Protein AF-A0AA97EHL6-F1 (afdb_monomer_lite)

pLDDT: mean 78.48, std 24.33, range [32.25, 98.69]

Radius of gyration: 29.92 Å; chains: 1; bounding box: 66×58×82 Å

Sequence (135 aa):
MSTKDNPTNLPQDDIAKPGASFTTATAGSNASKHNGLLTEVILRSANAPHAIAAISEAVRKEIARTEQSIVHAQRCLEHFEVLNNVPSSEFAERFTAEDLQGGDLEYVEWMGEYQLFQHLLQNLALLKSLTYVAE

Foldseek 3Di:
DDDDDDDDDDDDDDDDDDDDDDDDPPPPPPPPPPVPPDDDDDDDDPDVVVVVVVVVVVLVVLLVVLVVLLVVLVVVQVVVCVVLVHHLVRCVVDHDQVSDPVRPVSVVSSVVSVVSNVVSVVVNVVSVPDDDDDD

Secondary structure (DSSP, 8-state):
-------------------------------------PPP-----SSHHHHHHHHHHHHHHHHHHHHHHHHHHHHHHHHHHHHHTS-HHHHHHH--GGGSTTHHHHHHHHHHHHHHHHHHHHHHHHHHH------

Structure (mmCIF, N/CA/C/O backbone):
data_AF-A0AA97EHL6-F1
#
_entry.id   AF-A0AA97EHL6-F1
#
loop_
_atom_site.group_PDB
_atom_site.id
_atom_site.type_symbol
_atom_site.label_atom_id
_atom_site.label_alt_id
_atom_site.label_comp_id
_atom_site.label_asym_id
_atom_site.label_entity_id
_atom_site.label_seq_id
_atom_site.pdbx_PDB_ins_code
_atom_site.Cartn_x
_atom_site.Cartn_y
_atom_site.Cartn_z
_atom_site.occupancy
_atom_site.B_iso_or_equiv
_atom_site.auth_seq_id
_atom_site.auth_comp_id
_atom_site.auth_asym_id
_atom_site.auth_atom_id
_atom_site.pdbx_PDB_model_num
ATOM 1 N N . MET A 1 1 ? 14.200 43.093 47.297 1.00 39.69 1 MET A N 1
ATOM 2 C CA . MET A 1 1 ? 15.267 43.426 48.268 1.00 39.69 1 MET A CA 1
ATOM 3 C C . MET A 1 1 ? 15.536 42.151 49.051 1.00 39.69 1 MET A C 1
ATOM 5 O O . MET A 1 1 ? 14.631 41.696 49.728 1.00 39.69 1 MET A O 1
ATOM 9 N N . SER A 1 2 ? 16.523 41.356 48.618 1.00 40.56 2 SER A N 1
ATOM 10 C CA . SER A 1 2 ? 17.845 41.209 49.272 1.00 40.56 2 SER A CA 1
ATOM 11 C C . SER A 1 2 ? 17.690 40.848 50.749 1.00 40.56 2 SER A C 1
ATOM 13 O O . SER A 1 2 ? 17.205 41.670 51.511 1.00 40.56 2 SER A O 1
ATOM 15 N N . THR A 1 3 ? 18.058 39.638 51.161 1.00 42.53 3 THR A N 1
ATOM 16 C CA . THR A 1 3 ? 19.479 39.333 51.393 1.00 42.53 3 THR A CA 1
ATOM 17 C C . THR A 1 3 ? 19.909 37.930 50.948 1.00 42.53 3 THR A C 1
ATOM 19 O O . THR A 1 3 ? 19.288 36.921 51.266 1.00 42.53 3 THR A O 1
ATOM 22 N N . LYS A 1 4 ? 21.022 37.920 50.204 1.00 41.09 4 LYS A N 1
ATOM 23 C CA . LYS A 1 4 ? 21.998 36.829 50.113 1.00 41.09 4 LYS A CA 1
ATOM 24 C C . LYS A 1 4 ? 22.704 36.691 51.471 1.00 41.09 4 LYS A C 1
ATOM 26 O O . LYS A 1 4 ? 22.755 37.680 52.192 1.00 41.09 4 LYS A O 1
ATOM 31 N N . ASP A 1 5 ? 23.233 35.507 51.782 1.00 44.75 5 ASP A N 1
ATOM 32 C CA . ASP A 1 5 ? 24.678 35.297 51.996 1.00 44.75 5 ASP A CA 1
ATOM 33 C C . ASP A 1 5 ? 24.997 33.811 52.289 1.00 44.75 5 ASP A C 1
ATOM 35 O O . ASP A 1 5 ? 24.553 33.216 53.266 1.00 44.75 5 ASP A O 1
ATOM 39 N N . ASN A 1 6 ? 25.756 33.217 51.362 1.00 40.00 6 ASN A N 1
ATOM 40 C CA . ASN A 1 6 ? 26.679 32.075 51.529 1.00 40.00 6 ASN A CA 1
ATOM 41 C C . ASN A 1 6 ? 27.992 32.643 52.167 1.00 40.00 6 ASN A C 1
ATOM 43 O O . ASN A 1 6 ? 28.040 33.867 52.304 1.00 40.00 6 ASN A O 1
ATOM 47 N N . PRO A 1 7 ? 29.116 31.926 52.435 1.00 57.50 7 PRO A N 1
ATOM 48 C CA . PRO A 1 7 ? 29.468 30.507 52.259 1.00 57.50 7 PRO A CA 1
ATOM 49 C C . PRO A 1 7 ? 30.221 29.883 53.464 1.00 57.50 7 PRO A C 1
ATOM 51 O O . PRO A 1 7 ? 30.429 30.549 54.474 1.00 57.50 7 PRO A O 1
ATOM 54 N N . THR A 1 8 ? 30.703 28.631 53.355 1.00 34.91 8 THR A N 1
ATOM 55 C CA . THR A 1 8 ? 32.153 28.285 53.457 1.00 34.91 8 THR A CA 1
ATOM 56 C C . THR A 1 8 ? 32.425 26.802 53.792 1.00 34.91 8 THR A C 1
ATOM 58 O O . THR A 1 8 ? 32.009 26.286 54.820 1.00 34.91 8 THR A O 1
ATOM 61 N N . ASN A 1 9 ? 33.248 26.218 52.913 1.00 37.31 9 ASN A N 1
ATOM 62 C CA . ASN A 1 9 ? 34.249 25.149 53.039 1.00 37.31 9 ASN A CA 1
ATOM 63 C C . ASN A 1 9 ? 33.940 23.645 53.138 1.00 37.31 9 ASN A C 1
ATOM 65 O O . ASN A 1 9 ? 33.353 23.126 54.080 1.00 37.31 9 ASN A O 1
ATOM 69 N N . LEU A 1 10 ? 34.572 22.983 52.160 1.00 37.75 10 LEU A N 1
ATOM 70 C CA . LEU A 1 10 ? 35.070 21.612 52.075 1.00 37.75 10 LEU A CA 1
ATOM 71 C C . LEU A 1 10 ? 36.015 21.240 53.232 1.00 37.75 10 LEU A C 1
ATOM 73 O O . LEU A 1 10 ? 36.637 22.114 53.842 1.00 37.75 10 LEU A O 1
ATOM 77 N N . PRO A 1 11 ? 36.258 19.932 53.402 1.00 38.94 11 PRO A N 1
ATOM 78 C CA . PRO A 1 11 ? 37.636 19.455 53.245 1.00 38.94 11 PRO A CA 1
ATOM 79 C C . PRO A 1 11 ? 37.780 18.410 52.129 1.00 38.94 11 PRO A C 1
ATOM 81 O O . PRO A 1 11 ? 36.998 17.465 52.035 1.00 38.94 11 PRO A O 1
ATOM 84 N N . GLN A 1 12 ? 38.819 18.588 51.308 1.00 37.28 12 GLN A N 1
ATOM 85 C CA . GLN A 1 12 ? 39.492 17.506 50.589 1.00 37.28 12 GLN A CA 1
ATOM 86 C C . GLN A 1 12 ? 40.285 16.673 51.597 1.00 37.28 12 GLN A C 1
ATOM 88 O O . GLN A 1 12 ? 40.972 17.251 52.432 1.00 37.28 12 GLN A O 1
ATOM 93 N N . ASP A 1 13 ? 40.255 15.354 51.444 1.00 35.62 13 ASP A N 1
ATOM 94 C CA . ASP A 1 13 ? 41.424 14.517 51.687 1.00 35.62 13 ASP A CA 1
ATOM 95 C C . ASP A 1 13 ? 41.365 13.279 50.789 1.00 35.62 13 ASP A C 1
ATOM 97 O O . ASP A 1 13 ? 40.323 12.883 50.265 1.00 35.62 13 ASP A O 1
ATOM 101 N N . ASP A 1 14 ? 42.552 12.764 50.542 1.00 34.72 14 ASP A N 1
ATOM 102 C CA . ASP A 1 14 ? 43.032 12.265 49.270 1.00 34.72 14 ASP A CA 1
ATOM 103 C C . ASP A 1 14 ? 43.351 10.753 49.375 1.00 34.72 14 ASP A C 1
ATOM 105 O O . ASP A 1 14 ? 43.548 10.220 50.465 1.00 34.72 14 ASP A O 1
ATOM 109 N N . ILE A 1 15 ? 43.507 10.095 48.219 1.00 34.31 15 ILE A N 1
ATOM 110 C CA . ILE A 1 15 ? 44.206 8.801 48.008 1.00 34.31 1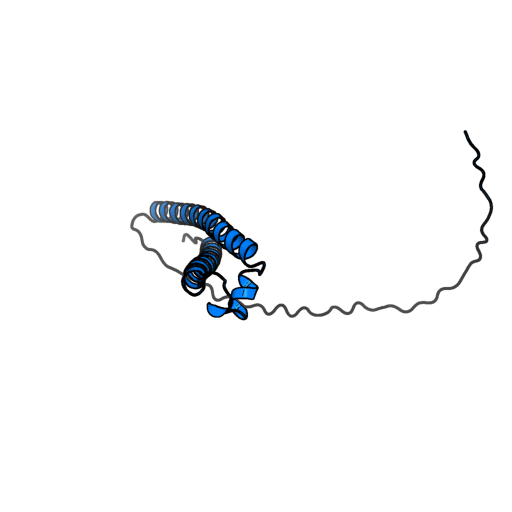5 ILE A CA 1
ATOM 111 C C . ILE A 1 15 ? 43.479 7.480 48.383 1.00 34.31 15 ILE A C 1
ATOM 113 O O . ILE A 1 15 ? 43.459 7.054 49.532 1.00 34.31 15 ILE A O 1
ATOM 117 N N . ALA A 1 16 ? 43.053 6.720 47.355 1.00 33.38 16 ALA A N 1
ATOM 118 C CA . ALA A 1 16 ? 43.646 5.412 46.982 1.00 33.38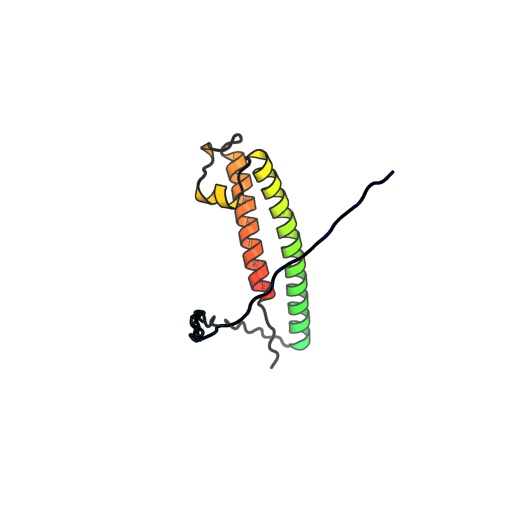 16 ALA A CA 1
ATOM 119 C C . ALA A 1 16 ? 42.876 4.697 45.838 1.00 33.38 16 ALA A C 1
ATOM 121 O O . ALA A 1 16 ? 41.731 4.283 45.993 1.00 33.38 16 ALA A O 1
ATOM 122 N N . LYS A 1 17 ? 43.550 4.473 44.696 1.00 39.47 17 LYS A N 1
ATOM 123 C CA . LYS A 1 17 ? 43.255 3.384 43.732 1.00 39.47 17 LYS A CA 1
ATOM 124 C C . LYS A 1 17 ? 43.893 2.082 44.254 1.00 39.47 17 LYS A C 1
ATOM 126 O O . LYS A 1 17 ? 44.975 2.156 44.835 1.00 39.47 17 LYS A O 1
ATOM 131 N N . PRO A 1 18 ? 43.312 0.899 43.984 1.00 39.38 18 PRO A N 1
ATOM 132 C CA . PRO A 1 18 ? 43.823 0.095 42.866 1.00 39.38 18 PRO A CA 1
ATOM 133 C C . PRO A 1 18 ? 42.722 -0.623 42.065 1.00 39.38 18 PRO A C 1
ATOM 135 O O . PRO A 1 18 ? 41.570 -0.719 42.472 1.00 39.38 18 PRO A O 1
ATOM 138 N N . GLY A 1 19 ? 43.094 -1.045 40.857 1.00 34.62 19 GLY A N 1
ATOM 139 C CA . GLY A 1 19 ? 42.174 -1.384 39.781 1.00 34.62 19 GLY A CA 1
ATOM 140 C C . GLY A 1 19 ? 41.514 -2.759 39.822 1.00 34.62 19 GLY A C 1
ATOM 141 O O . GLY A 1 19 ? 41.948 -3.687 40.493 1.00 34.62 19 GLY A O 1
ATOM 142 N N . ALA A 1 20 ? 40.502 -2.874 38.969 1.00 38.34 20 ALA A N 1
ATOM 143 C CA . ALA A 1 20 ? 40.096 -4.102 38.313 1.00 38.34 20 ALA A CA 1
ATOM 144 C C . ALA A 1 20 ? 39.513 -3.705 36.952 1.00 38.34 20 ALA A C 1
ATOM 146 O O . ALA A 1 20 ? 38.518 -2.985 36.863 1.00 38.34 20 ALA A O 1
ATOM 147 N N . SER A 1 21 ? 40.207 -4.115 35.896 1.00 37.94 21 SER A N 1
ATOM 148 C CA . SER A 1 21 ? 39.792 -3.981 34.507 1.00 37.94 21 SER A CA 1
ATOM 149 C C . SER A 1 21 ? 38.466 -4.709 34.294 1.00 37.94 21 SER A C 1
ATOM 151 O O . SER A 1 21 ? 38.416 -5.931 34.405 1.00 37.94 21 SER A O 1
ATOM 153 N N . PHE A 1 22 ? 37.404 -3.979 33.956 1.00 35.06 22 PHE A N 1
ATOM 154 C CA . PHE A 1 22 ? 36.214 -4.585 33.370 1.00 35.06 22 PHE A CA 1
ATOM 155 C C . PHE A 1 22 ? 36.438 -4.716 31.869 1.00 35.06 22 PHE A C 1
ATOM 157 O O . PHE A 1 22 ? 36.362 -3.754 31.106 1.00 35.06 22 PHE A O 1
ATOM 164 N N . THR A 1 23 ? 36.791 -5.931 31.469 1.00 35.25 23 THR A N 1
ATOM 165 C CA . THR A 1 23 ? 36.831 -6.381 30.085 1.00 35.25 23 THR A CA 1
ATOM 166 C C . THR A 1 23 ? 35.455 -6.199 29.450 1.00 35.25 23 THR A C 1
ATOM 168 O O . THR A 1 23 ? 34.433 -6.624 29.986 1.00 35.25 23 THR A O 1
ATOM 171 N N . THR A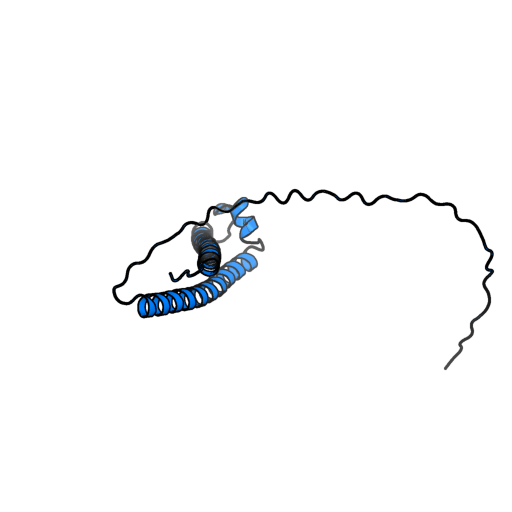 1 24 ? 35.446 -5.569 28.282 1.00 34.97 24 THR A N 1
ATOM 172 C CA . THR A 1 24 ? 34.298 -5.437 27.391 1.00 34.97 24 THR A CA 1
ATOM 173 C C . THR A 1 24 ? 33.781 -6.817 26.992 1.00 34.97 24 THR A C 1
ATOM 175 O O . THR A 1 24 ? 34.417 -7.522 26.208 1.00 34.97 24 THR A O 1
ATOM 178 N N . ALA A 1 25 ? 32.614 -7.199 27.508 1.00 32.25 25 ALA A N 1
ATOM 179 C CA . ALA A 1 25 ? 31.829 -8.282 26.938 1.00 32.25 25 ALA A CA 1
ATOM 180 C C . ALA A 1 25 ? 31.181 -7.763 25.649 1.00 32.25 25 ALA A C 1
ATOM 182 O O . ALA A 1 25 ? 30.110 -7.159 25.663 1.00 32.25 25 ALA A O 1
ATOM 183 N N . THR A 1 26 ? 31.868 -7.971 24.526 1.00 36.47 26 THR A N 1
ATOM 184 C CA . THR A 1 26 ? 31.268 -7.916 23.194 1.00 36.47 26 THR A CA 1
ATOM 185 C C . THR A 1 26 ? 30.191 -8.994 23.142 1.00 36.47 26 THR A C 1
ATOM 187 O O . THR A 1 26 ? 30.473 -10.160 22.867 1.00 36.47 26 THR A O 1
ATOM 190 N N . ALA A 1 27 ? 28.952 -8.615 23.452 1.00 37.44 27 ALA A N 1
ATOM 191 C CA . ALA A 1 27 ? 27.790 -9.407 23.109 1.00 37.44 27 ALA A CA 1
ATOM 192 C C . ALA A 1 27 ? 27.757 -9.490 21.581 1.00 37.44 27 ALA A C 1
ATOM 194 O O . ALA A 1 27 ? 27.472 -8.509 20.892 1.00 37.44 27 ALA A O 1
ATOM 195 N N . GLY A 1 28 ? 28.129 -10.658 21.058 1.00 32.66 28 GLY A N 1
ATOM 196 C CA . GLY A 1 28 ? 27.904 -11.021 19.672 1.00 32.66 28 GLY A CA 1
ATOM 197 C C . GLY A 1 28 ? 26.413 -10.923 19.392 1.00 32.66 28 GLY A C 1
ATOM 198 O O . GLY A 1 28 ? 25.651 -11.835 19.701 1.00 32.66 28 GLY A O 1
ATOM 199 N N . SER A 1 29 ? 25.999 -9.791 18.827 1.00 39.94 29 SER A N 1
ATOM 200 C CA . SER A 1 29 ? 24.720 -9.678 18.151 1.00 39.94 29 SER A CA 1
ATOM 201 C C . SER A 1 29 ? 24.828 -10.549 16.907 1.00 39.94 29 SER A C 1
ATOM 203 O O . SER A 1 29 ? 25.342 -10.132 15.868 1.00 39.94 29 SER A O 1
ATOM 205 N N . ASN A 1 30 ? 24.406 -11.805 17.046 1.00 45.28 30 ASN A N 1
ATOM 206 C CA . ASN A 1 30 ? 24.065 -12.661 15.924 1.00 45.28 30 ASN A CA 1
ATOM 207 C C . ASN A 1 30 ? 22.837 -12.045 15.248 1.00 45.28 30 ASN 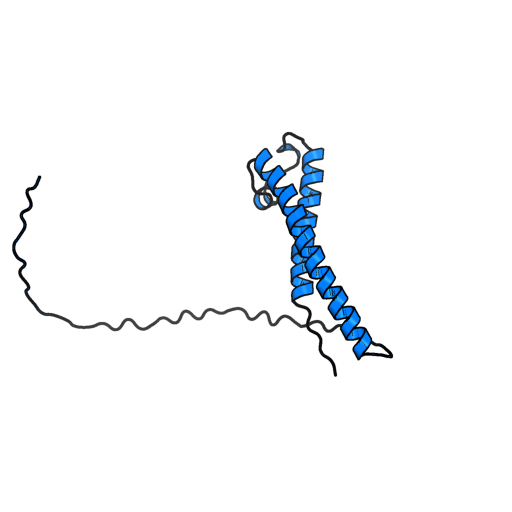A C 1
ATOM 209 O O . ASN A 1 30 ? 21.710 -12.506 15.416 1.00 45.28 30 ASN A O 1
ATOM 213 N N . ALA A 1 31 ? 23.064 -10.974 14.491 1.00 38.31 31 ALA A N 1
ATOM 214 C CA . ALA A 1 31 ? 22.157 -10.549 13.451 1.00 38.31 31 ALA A CA 1
ATOM 215 C C . ALA A 1 31 ? 22.108 -11.708 12.456 1.00 38.31 31 ALA A C 1
ATOM 217 O O . ALA A 1 31 ? 23.019 -11.895 11.645 1.00 38.31 31 ALA A O 1
ATOM 218 N N . SER A 1 32 ? 21.077 -12.541 12.603 1.00 39.94 32 SER A N 1
ATOM 219 C CA . SER A 1 32 ? 20.683 -13.538 11.623 1.00 39.94 32 SER A CA 1
ATOM 220 C C . SER A 1 32 ? 20.581 -12.819 10.285 1.00 39.94 32 SER A C 1
ATOM 222 O O . SER A 1 32 ? 19.639 -12.068 10.027 1.00 39.94 32 SER A O 1
ATOM 224 N N . LYS A 1 33 ? 21.619 -12.974 9.460 1.00 42.44 33 LYS A N 1
ATOM 225 C CA . LYS A 1 33 ? 21.608 -12.557 8.069 1.00 42.44 33 LYS A CA 1
ATOM 226 C C . LYS A 1 33 ? 20.585 -13.453 7.391 1.00 42.44 33 LYS A C 1
ATOM 228 O O . LYS A 1 33 ? 20.932 -14.514 6.878 1.00 42.44 33 LYS A O 1
ATOM 233 N N . HIS A 1 34 ? 19.324 -13.032 7.387 1.00 43.12 34 HIS A N 1
ATOM 234 C CA . HIS A 1 34 ? 18.425 -13.439 6.326 1.00 43.12 34 HIS A CA 1
ATOM 235 C C . HIS A 1 34 ? 19.042 -12.890 5.045 1.00 43.12 34 HIS A C 1
ATOM 237 O O . HIS A 1 34 ? 18.868 -11.729 4.686 1.00 43.12 34 HIS A O 1
ATOM 243 N N . ASN A 1 35 ? 19.866 -13.723 4.416 1.00 48.78 35 ASN A N 1
ATOM 244 C CA . ASN A 1 35 ? 20.342 -13.543 3.063 1.00 48.78 35 ASN A CA 1
ATOM 245 C C . ASN A 1 35 ? 19.091 -13.681 2.189 1.00 48.78 35 ASN A C 1
ATOM 247 O O . ASN A 1 35 ? 18.745 -14.779 1.760 1.00 48.78 35 ASN A O 1
ATOM 251 N N . GLY A 1 36 ? 18.323 -12.593 2.088 1.00 61.62 36 GLY A N 1
ATOM 252 C CA . GLY A 1 36 ? 17.100 -12.538 1.307 1.00 61.62 36 GLY A CA 1
ATOM 253 C C . GLY A 1 36 ? 17.461 -12.898 -0.121 1.00 61.62 36 GLY A C 1
ATOM 254 O O . GLY A 1 36 ? 18.234 -12.187 -0.759 1.00 61.62 36 GLY A O 1
ATOM 255 N N . LEU A 1 37 ? 16.972 -14.044 -0.587 1.00 77.69 37 LEU A N 1
ATOM 256 C CA . LEU A 1 37 ? 17.132 -14.451 -1.973 1.00 77.69 37 LEU A CA 1
ATOM 257 C C . LEU A 1 37 ? 16.479 -13.366 -2.833 1.00 77.69 37 LEU A C 1
ATOM 259 O O . LEU A 1 37 ? 15.262 -13.190 -2.797 1.00 77.69 37 LEU A O 1
ATOM 263 N N . LEU A 1 38 ? 17.297 -12.604 -3.558 1.00 76.94 38 LEU A N 1
ATOM 264 C CA . LEU A 1 38 ? 16.793 -11.651 -4.535 1.00 76.94 38 LEU A CA 1
ATOM 265 C C . LEU A 1 38 ? 16.080 -12.442 -5.629 1.00 76.94 38 LEU A C 1
ATOM 267 O O . LEU A 1 38 ? 16.632 -13.393 -6.181 1.00 76.94 38 LEU A O 1
ATOM 271 N N . THR A 1 39 ? 14.840 -12.061 -5.909 1.00 85.00 39 THR A N 1
ATOM 272 C CA . THR A 1 39 ? 14.095 -12.598 -7.045 1.00 85.00 39 THR A CA 1
ATOM 273 C C . THR A 1 39 ? 14.280 -11.647 -8.212 1.00 85.00 39 THR A C 1
ATOM 275 O O . THR A 1 39 ? 13.942 -10.470 -8.111 1.00 85.00 39 THR A O 1
ATOM 278 N N . GLU A 1 40 ? 14.829 -12.153 -9.310 1.00 87.62 40 GLU A N 1
ATOM 279 C CA . GLU A 1 40 ? 15.008 -11.379 -10.531 1.00 87.62 40 GLU A CA 1
ATOM 280 C C . GLU A 1 40 ? 13.769 -11.482 -11.427 1.00 87.62 40 GLU A C 1
ATOM 282 O O . GLU A 1 40 ? 13.211 -12.564 -11.628 1.00 87.62 40 GLU A O 1
ATOM 287 N N . VAL A 1 41 ? 13.347 -10.347 -11.985 1.00 88.62 41 VAL A N 1
ATOM 288 C CA . VAL A 1 41 ? 12.264 -10.260 -12.970 1.00 88.62 41 VAL A CA 1
ATOM 289 C C . VAL A 1 41 ? 12.838 -9.686 -14.263 1.00 88.62 41 VAL A C 1
ATOM 291 O O . VAL A 1 41 ? 13.250 -8.529 -14.302 1.00 88.62 41 VAL A O 1
ATOM 294 N N . ILE A 1 42 ? 12.847 -10.487 -15.333 1.00 90.50 42 ILE A N 1
ATOM 295 C CA . ILE A 1 42 ? 13.431 -10.103 -16.627 1.00 90.50 42 ILE A CA 1
ATOM 296 C C . ILE A 1 42 ? 12.348 -9.541 -17.550 1.00 90.50 42 ILE A C 1
ATOM 298 O O . ILE A 1 42 ? 11.381 -10.227 -17.886 1.00 90.50 42 ILE A O 1
ATOM 302 N N . LEU A 1 43 ? 12.551 -8.312 -18.027 1.00 88.00 43 LEU A N 1
ATOM 303 C CA . LEU A 1 43 ? 11.670 -7.634 -18.979 1.00 88.00 43 LEU A CA 1
ATOM 304 C C . LEU A 1 43 ? 12.383 -7.471 -20.325 1.00 88.00 43 LEU A C 1
ATOM 306 O O . LEU A 1 43 ? 13.524 -7.022 -20.386 1.00 88.00 43 LEU A O 1
ATOM 310 N N . ARG A 1 44 ? 11.712 -7.834 -21.424 1.00 91.19 44 ARG A N 1
ATOM 311 C CA . ARG A 1 44 ? 12.268 -7.755 -22.785 1.00 91.19 44 ARG A CA 1
ATOM 312 C C . ARG A 1 44 ? 11.531 -6.696 -23.596 1.00 91.19 44 ARG A C 1
ATOM 314 O O . ARG A 1 44 ? 10.305 -6.687 -23.633 1.00 91.19 44 ARG A O 1
ATOM 321 N N . SER A 1 45 ? 12.281 -5.832 -24.273 1.00 92.88 45 SER A N 1
ATOM 322 C CA . SER A 1 45 ? 11.742 -4.784 -25.143 1.00 92.88 45 SER A CA 1
ATOM 323 C C . SER A 1 45 ? 12.657 -4.562 -26.343 1.00 92.88 45 SER A C 1
ATOM 325 O O . SER A 1 45 ? 13.877 -4.622 -26.211 1.00 92.88 45 SER A O 1
ATOM 327 N N . ALA A 1 46 ? 12.071 -4.242 -27.500 1.00 95.06 46 ALA A N 1
ATOM 328 C CA . ALA A 1 46 ? 12.817 -3.787 -28.676 1.00 95.06 46 ALA A CA 1
ATOM 329 C C . ALA A 1 46 ? 13.480 -2.409 -28.462 1.00 95.06 46 ALA A C 1
ATOM 331 O O . ALA A 1 46 ? 14.390 -2.035 -29.195 1.00 95.06 46 ALA A O 1
ATOM 332 N N . ASN A 1 47 ? 13.033 -1.657 -27.452 1.00 94.50 47 ASN A N 1
ATOM 333 C CA . ASN A 1 47 ? 13.617 -0.394 -27.017 1.00 94.50 47 ASN A CA 1
ATOM 334 C C . ASN A 1 47 ? 13.790 -0.430 -25.492 1.00 94.50 47 ASN A C 1
ATOM 336 O O . ASN A 1 47 ? 12.916 0.013 -24.739 1.00 94.50 47 ASN A O 1
ATOM 340 N N . ALA A 1 48 ? 14.895 -1.031 -25.041 1.00 90.94 48 ALA A N 1
ATOM 341 C CA . ALA A 1 48 ? 15.189 -1.203 -23.621 1.00 90.94 48 ALA A CA 1
ATOM 342 C C . ALA A 1 48 ? 15.297 0.134 -22.856 1.00 90.94 48 ALA A C 1
ATOM 344 O O . ALA A 1 48 ? 14.637 0.247 -21.823 1.00 90.94 48 ALA A O 1
ATOM 345 N N . PRO A 1 49 ? 15.994 1.183 -23.354 1.00 90.94 49 PRO A N 1
ATOM 346 C CA . PRO A 1 49 ? 16.065 2.464 -22.646 1.00 90.94 49 PRO A CA 1
ATOM 347 C C . PRO A 1 49 ? 14.692 3.100 -22.405 1.00 90.94 49 PRO A C 1
ATOM 349 O O . PRO A 1 49 ? 14.408 3.578 -21.308 1.00 90.94 49 PRO A O 1
ATOM 352 N N . HIS A 1 50 ? 13.812 3.069 -23.412 1.00 93.31 50 HIS A N 1
ATOM 353 C CA . HIS A 1 50 ? 12.462 3.608 -23.263 1.00 93.31 50 HIS A CA 1
ATOM 354 C C . HIS A 1 50 ? 11.610 2.777 -22.296 1.00 93.31 50 HIS A C 1
ATOM 356 O O . HIS A 1 50 ? 10.887 3.346 -21.481 1.00 93.31 50 HIS A O 1
ATOM 362 N N . ALA A 1 51 ? 11.716 1.445 -22.353 1.00 93.06 51 ALA A N 1
ATOM 363 C CA . ALA A 1 51 ? 10.997 0.563 -21.438 1.00 93.06 51 ALA A CA 1
ATOM 364 C C . ALA A 1 51 ? 11.415 0.795 -19.981 1.00 93.06 51 ALA A C 1
ATOM 366 O O . ALA A 1 51 ? 10.546 0.966 -19.129 1.00 93.06 51 ALA A O 1
ATOM 367 N N . ILE A 1 52 ? 12.723 0.877 -19.707 1.00 92.12 52 ILE A N 1
ATOM 368 C CA . ILE A 1 52 ? 13.248 1.171 -18.366 1.00 92.12 52 ILE A CA 1
ATOM 369 C C . ILE A 1 52 ? 12.678 2.500 -17.867 1.00 92.12 52 ILE A C 1
ATOM 371 O O . ILE A 1 52 ? 12.082 2.533 -16.796 1.00 92.12 52 ILE A O 1
ATOM 375 N N . ALA A 1 53 ? 12.765 3.569 -18.665 1.00 92.75 53 ALA A N 1
ATOM 3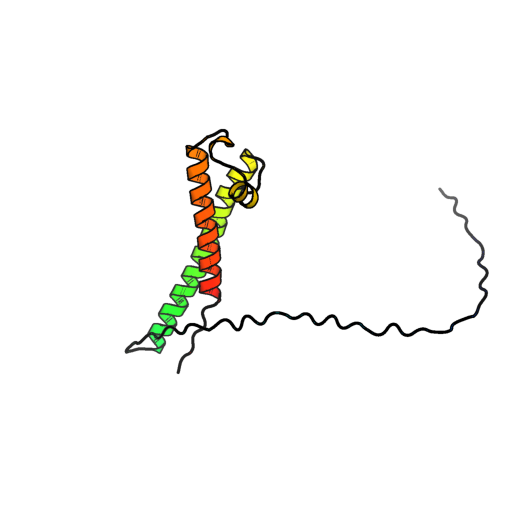76 C CA . ALA A 1 53 ? 12.235 4.876 -18.279 1.00 92.75 53 ALA A CA 1
ATOM 377 C C . ALA A 1 53 ? 10.724 4.837 -17.977 1.00 92.75 53 ALA A C 1
ATOM 379 O O . ALA A 1 53 ? 10.279 5.400 -16.976 1.00 92.75 53 ALA A O 1
ATOM 380 N N . ALA A 1 54 ? 9.937 4.150 -18.811 1.00 95.31 54 ALA A N 1
ATOM 381 C CA . ALA A 1 54 ? 8.494 4.024 -18.624 1.00 95.31 54 ALA A CA 1
ATOM 382 C C . ALA A 1 54 ? 8.136 3.251 -17.343 1.00 95.31 54 ALA A C 1
ATOM 384 O O . ALA A 1 54 ? 7.248 3.671 -16.600 1.00 95.31 54 ALA A O 1
ATOM 385 N N . ILE A 1 55 ? 8.839 2.151 -17.061 1.00 95.06 55 ILE A N 1
ATOM 386 C CA . ILE A 1 55 ? 8.599 1.323 -15.873 1.00 95.06 55 ILE A CA 1
ATOM 387 C C . ILE A 1 55 ? 9.056 2.049 -14.608 1.00 95.06 55 ILE A C 1
ATOM 389 O O . ILE A 1 55 ? 8.301 2.099 -13.640 1.00 95.06 55 ILE A O 1
ATOM 393 N N . SER A 1 56 ? 10.238 2.674 -14.619 1.00 93.62 56 SER A N 1
ATOM 394 C CA . SER A 1 56 ? 10.721 3.474 -13.488 1.00 93.62 56 SER A CA 1
ATOM 395 C C . SER A 1 56 ? 9.748 4.596 -13.136 1.00 93.62 56 SER A C 1
ATOM 397 O O . SER A 1 56 ? 9.440 4.808 -11.963 1.00 93.62 56 SER A O 1
ATOM 399 N N . GLU A 1 57 ? 9.204 5.276 -14.145 1.00 96.44 57 GLU A N 1
ATOM 400 C CA . GLU A 1 57 ? 8.199 6.314 -13.943 1.00 96.44 57 GLU A CA 1
ATOM 401 C C . GLU A 1 57 ? 6.873 5.749 -13.408 1.00 96.44 57 GLU A C 1
ATOM 403 O O . GLU A 1 57 ? 6.260 6.351 -12.524 1.00 96.44 57 GLU A O 1
ATOM 408 N N . ALA A 1 58 ? 6.432 4.588 -13.899 1.00 97.06 58 ALA A N 1
ATOM 409 C CA . ALA A 1 58 ? 5.237 3.916 -13.395 1.00 97.06 58 ALA A CA 1
ATOM 410 C C . ALA A 1 58 ? 5.393 3.504 -11.922 1.00 97.06 58 ALA A C 1
ATOM 412 O O . ALA A 1 58 ? 4.519 3.813 -11.116 1.00 97.06 58 ALA A O 1
ATOM 413 N N . VAL A 1 59 ? 6.525 2.898 -11.548 1.00 97.25 59 VAL A N 1
ATOM 414 C CA . VAL A 1 59 ? 6.828 2.523 -10.156 1.00 97.25 59 VAL A CA 1
ATOM 415 C C . VAL A 1 59 ? 6.883 3.755 -9.255 1.00 97.25 59 VAL A C 1
ATOM 417 O O . VAL A 1 59 ? 6.308 3.748 -8.170 1.00 97.25 59 VAL A O 1
ATOM 420 N N . ARG A 1 60 ? 7.496 4.853 -9.710 1.00 97.38 60 ARG A N 1
ATOM 421 C CA . ARG A 1 60 ? 7.534 6.111 -8.951 1.00 97.38 60 ARG A CA 1
ATOM 422 C C . ARG A 1 60 ? 6.132 6.672 -8.694 1.00 97.38 60 ARG A C 1
ATOM 424 O O . ARG A 1 60 ? 5.845 7.113 -7.581 1.00 97.38 60 ARG A O 1
ATOM 431 N N . LYS A 1 61 ? 5.255 6.657 -9.704 1.00 98.50 61 LYS A N 1
ATOM 432 C CA . LYS A 1 61 ? 3.847 7.065 -9.547 1.00 98.50 61 LYS A CA 1
ATOM 433 C C . LYS A 1 61 ? 3.092 6.136 -8.605 1.00 98.50 61 LYS A C 1
ATOM 435 O O . LYS A 1 61 ? 2.300 6.617 -7.799 1.00 98.50 61 LYS A O 1
ATOM 440 N N . GLU A 1 62 ? 3.349 4.835 -8.692 1.00 98.38 62 GLU A N 1
ATOM 441 C CA . GLU A 1 62 ? 2.717 3.845 -7.826 1.00 98.38 62 GLU A CA 1
ATOM 442 C C . GLU A 1 62 ? 3.085 4.050 -6.360 1.00 98.38 62 GLU A C 1
ATOM 444 O O . GLU A 1 62 ? 2.205 4.025 -5.504 1.00 98.38 62 GLU A O 1
ATOM 449 N N . ILE A 1 63 ? 4.362 4.318 -6.075 1.00 98.62 63 ILE A N 1
ATOM 450 C CA . ILE A 1 63 ? 4.837 4.646 -4.727 1.00 98.62 63 ILE A CA 1
ATOM 451 C C . ILE A 1 63 ? 4.070 5.855 -4.185 1.00 98.62 63 ILE A C 1
ATOM 453 O O . ILE A 1 63 ? 3.468 5.757 -3.120 1.00 98.62 63 ILE A O 1
ATOM 457 N N . ALA A 1 64 ? 4.018 6.956 -4.942 1.00 98.50 64 ALA A N 1
ATOM 458 C CA . ALA A 1 64 ? 3.333 8.174 -4.506 1.00 98.50 64 ALA A CA 1
ATOM 459 C C . ALA A 1 64 ? 1.829 7.949 -4.267 1.00 98.50 64 ALA A C 1
ATOM 461 O O . ALA A 1 64 ? 1.270 8.429 -3.280 1.00 98.50 64 ALA A O 1
ATOM 462 N N . ARG A 1 65 ? 1.167 7.186 -5.148 1.00 98.56 65 ARG A N 1
ATOM 463 C CA . ARG A 1 65 ? -0.246 6.824 -4.980 1.00 98.56 65 ARG A CA 1
ATOM 464 C C . ARG A 1 65 ? -0.457 5.960 -3.739 1.00 98.56 65 ARG A C 1
ATOM 466 O O . ARG A 1 65 ? -1.363 6.238 -2.963 1.00 98.56 65 ARG A O 1
ATOM 473 N N . THR A 1 66 ? 0.385 4.948 -3.544 1.00 98.69 66 THR A N 1
ATOM 474 C CA . THR A 1 66 ? 0.309 4.033 -2.398 1.00 98.69 66 THR A CA 1
ATOM 475 C C . THR A 1 66 ? 0.504 4.790 -1.087 1.00 98.69 66 THR A C 1
ATOM 477 O O . THR A 1 66 ? -0.264 4.589 -0.154 1.00 98.69 66 THR A O 1
ATOM 480 N N . GLU A 1 67 ? 1.462 5.718 -1.023 1.00 98.62 67 GLU A N 1
ATOM 481 C CA . GLU A 1 67 ? 1.669 6.589 0.142 1.00 98.62 67 GLU A CA 1
ATOM 482 C C . GLU A 1 67 ? 0.424 7.429 0.459 1.00 98.62 67 GLU A C 1
ATOM 484 O O . GLU A 1 67 ? 0.011 7.511 1.615 1.00 98.62 67 GLU A O 1
ATOM 489 N N . GLN A 1 68 ? -0.229 7.998 -0.557 1.00 98.56 68 GLN A N 1
ATOM 490 C CA . GLN A 1 68 ? -1.476 8.737 -0.361 1.00 98.56 68 GLN A CA 1
ATOM 491 C C . GLN A 1 68 ? -2.619 7.832 0.125 1.00 98.56 68 GLN A C 1
ATOM 493 O O . GLN A 1 68 ? -3.376 8.223 1.016 1.00 98.56 68 GLN A O 1
ATOM 498 N N . SER A 1 69 ? -2.744 6.625 -0.432 1.00 98.25 69 SER A N 1
ATOM 499 C CA . SER A 1 69 ? -3.738 5.640 0.001 1.00 98.25 69 SER A CA 1
ATOM 500 C C . SER A 1 69 ? -3.514 5.188 1.446 1.00 98.25 69 SER A C 1
ATOM 502 O O . SER A 1 69 ? -4.487 5.041 2.178 1.00 98.25 69 SER A O 1
ATOM 504 N N . ILE A 1 70 ? -2.259 5.039 1.885 1.00 98.62 70 ILE A N 1
ATOM 505 C CA . ILE A 1 70 ? -1.913 4.723 3.282 1.00 98.62 70 ILE A CA 1
ATOM 506 C C . ILE A 1 70 ? -2.410 5.826 4.210 1.00 98.62 70 ILE A C 1
ATOM 508 O O . ILE A 1 70 ? -3.076 5.530 5.195 1.00 98.62 70 ILE A O 1
ATOM 512 N N . VAL A 1 71 ? -2.145 7.093 3.876 1.00 98.31 71 VAL A N 1
ATOM 513 C CA . VAL A 1 71 ? -2.624 8.235 4.673 1.00 98.31 71 VAL A CA 1
ATOM 514 C C . VAL A 1 71 ? -4.152 8.249 4.762 1.00 98.31 71 VAL A C 1
ATOM 516 O O . VAL A 1 71 ? -4.700 8.588 5.807 1.00 98.31 71 VAL A O 1
ATOM 519 N N . HIS A 1 72 ? -4.852 7.891 3.684 1.00 97.69 72 HIS A N 1
ATOM 520 C CA . HIS A 1 72 ? -6.310 7.804 3.699 1.00 97.69 72 HIS A CA 1
ATOM 521 C C . HIS A 1 72 ? -6.811 6.670 4.603 1.00 97.69 72 HIS A C 1
ATOM 523 O O . HIS A 1 72 ? -7.594 6.933 5.511 1.00 97.69 72 HIS A O 1
ATOM 529 N N . ALA A 1 73 ? -6.336 5.440 4.388 1.00 97.31 73 ALA A N 1
ATOM 530 C CA . ALA A 1 73 ? -6.740 4.277 5.179 1.00 97.31 73 ALA A CA 1
ATOM 531 C C . ALA A 1 73 ? -6.422 4.474 6.670 1.00 97.31 73 ALA A C 1
ATOM 533 O O . ALA A 1 73 ? -7.250 4.187 7.528 1.00 97.31 73 ALA A O 1
ATOM 534 N N . GLN A 1 74 ? -5.267 5.071 6.982 1.00 97.50 74 GLN A N 1
ATOM 535 C CA . GLN A 1 74 ? -4.895 5.410 8.352 1.00 97.50 74 GLN A CA 1
ATOM 536 C C . GLN A 1 74 ? -5.913 6.351 9.012 1.00 97.50 74 GLN A C 1
ATOM 538 O O . GLN A 1 74 ? -6.292 6.116 10.151 1.00 97.50 74 GLN A O 1
ATOM 543 N N . ARG A 1 75 ? -6.408 7.378 8.310 1.00 96.94 75 ARG A N 1
ATOM 544 C CA . ARG A 1 75 ? -7.435 8.282 8.864 1.00 96.94 75 ARG A CA 1
ATOM 545 C C . ARG A 1 75 ? -8.763 7.574 9.130 1.00 96.94 75 ARG A C 1
ATOM 547 O O . ARG A 1 75 ? -9.433 7.907 10.104 1.00 96.94 75 ARG A O 1
ATOM 554 N N . CYS A 1 76 ? -9.154 6.625 8.278 1.00 95.19 76 CYS A N 1
ATOM 555 C CA . CYS A 1 76 ? -10.346 5.808 8.518 1.00 95.19 76 CYS A CA 1
ATOM 556 C C . CYS A 1 76 ? -10.174 4.943 9.776 1.00 95.19 76 CYS A C 1
ATOM 558 O O . CYS A 1 76 ? -11.078 4.886 10.606 1.00 95.19 76 CYS A O 1
ATOM 560 N N . LEU A 1 77 ? -8.996 4.338 9.956 1.00 96.69 77 LEU A N 1
ATOM 561 C CA . LEU A 1 77 ? -8.675 3.567 11.160 1.00 96.69 77 LEU A CA 1
ATOM 562 C C . LEU A 1 77 ? -8.635 4.451 12.412 1.00 96.69 77 LEU A C 1
ATOM 564 O O . LEU A 1 77 ? -9.244 4.097 13.412 1.00 96.69 77 LEU A O 1
ATOM 568 N N . GLU A 1 78 ? -8.019 5.633 12.351 1.00 96.31 78 GLU A N 1
ATOM 569 C CA . GLU A 1 78 ? -7.996 6.593 13.465 1.00 96.31 78 GLU A CA 1
ATOM 570 C C . GLU A 1 78 ? -9.415 6.982 13.913 1.00 96.31 78 GLU A C 1
ATOM 572 O O . GLU A 1 78 ? -9.672 7.129 15.107 1.00 96.31 78 GLU A O 1
ATOM 577 N N . HIS A 1 79 ? -10.361 7.117 12.977 1.00 93.31 79 HIS A N 1
ATOM 578 C CA . HIS A 1 79 ? -11.760 7.369 13.317 1.00 93.31 79 HIS A CA 1
ATOM 579 C C . HIS A 1 79 ? -12.363 6.223 14.141 1.00 93.31 79 HIS A C 1
ATOM 581 O O . HIS A 1 79 ? -12.961 6.472 15.189 1.00 93.31 79 HIS A O 1
ATOM 587 N N . PHE A 1 80 ? -12.161 4.981 13.701 1.00 93.81 80 PHE A N 1
ATOM 588 C CA . PHE A 1 80 ? -12.601 3.791 14.428 1.00 93.81 80 PHE A CA 1
ATOM 589 C C . PHE A 1 80 ? -11.941 3.678 15.812 1.00 93.81 80 PHE A C 1
ATOM 591 O O . PHE A 1 80 ? -12.619 3.415 16.805 1.00 93.81 80 PHE A O 1
ATOM 598 N N . GLU A 1 81 ? -10.632 3.919 15.895 1.00 94.25 81 GLU A N 1
ATOM 599 C CA . GLU A 1 81 ? -9.858 3.837 17.138 1.00 94.25 81 GLU A CA 1
ATOM 600 C C . GLU A 1 81 ? -10.322 4.867 18.168 1.00 94.25 81 GLU A C 1
ATOM 602 O O . GLU A 1 81 ? -10.367 4.571 19.359 1.00 94.25 81 GLU A O 1
ATOM 607 N N . VAL A 1 82 ? -10.716 6.065 17.726 1.00 93.81 82 VAL A N 1
ATOM 608 C CA . VAL A 1 82 ? -11.296 7.093 18.602 1.00 93.81 82 VAL A CA 1
ATOM 609 C C . VAL A 1 82 ? -12.680 6.686 19.110 1.00 93.81 82 VAL A C 1
ATOM 611 O O . VAL A 1 82 ? -12.978 6.919 20.281 1.00 93.81 82 VAL A O 1
ATOM 614 N N . LEU A 1 83 ? -13.521 6.086 18.262 1.00 90.12 83 LEU A N 1
ATOM 615 C CA . LEU A 1 83 ? -14.867 5.647 18.651 1.00 90.12 83 LEU A CA 1
ATOM 616 C C . LEU A 1 83 ? -14.830 4.499 19.666 1.00 90.12 83 LEU A C 1
ATOM 618 O O . LEU A 1 83 ? -15.583 4.514 20.638 1.00 90.12 83 LEU A O 1
ATOM 622 N N . ASN A 1 84 ? -13.926 3.542 19.460 1.00 88.00 84 ASN A N 1
ATOM 623 C CA . ASN A 1 84 ? -13.840 2.325 20.267 1.00 88.00 84 ASN A CA 1
ATOM 624 C C . ASN A 1 84 ? -12.777 2.398 21.376 1.00 88.00 84 ASN A C 1
ATOM 626 O O . ASN A 1 84 ? -12.739 1.533 22.248 1.00 88.00 84 ASN A O 1
ATOM 630 N N . ASN A 1 85 ? -11.932 3.436 21.378 1.00 91.69 85 ASN A N 1
ATOM 631 C CA . ASN A 1 85 ? -10.825 3.646 22.318 1.00 91.69 85 ASN A CA 1
ATOM 632 C C . ASN A 1 85 ? -9.866 2.438 22.417 1.00 91.69 85 ASN A C 1
ATOM 634 O O . ASN A 1 85 ? -9.342 2.125 23.489 1.00 91.69 85 ASN A O 1
ATOM 638 N N . VAL A 1 86 ? -9.647 1.755 21.291 1.00 91.62 86 VAL A N 1
ATOM 639 C CA . VAL A 1 86 ? -8.757 0.593 21.149 1.00 91.62 86 VAL A CA 1
ATOM 640 C C . VAL A 1 86 ? -7.983 0.733 19.833 1.00 91.62 86 VAL A C 1
ATOM 642 O O . VAL A 1 86 ? -8.614 0.984 18.808 1.00 91.62 86 VAL A O 1
ATOM 645 N N . PRO A 1 87 ? -6.645 0.564 19.818 1.00 94.00 87 PRO A N 1
ATOM 646 C CA . PRO A 1 87 ? -5.862 0.565 18.582 1.00 94.00 87 PRO A CA 1
ATOM 647 C C . PRO A 1 87 ? -6.259 -0.582 17.647 1.00 94.00 87 PRO A C 1
ATOM 649 O O . PRO A 1 87 ? -6.455 -1.711 18.098 1.00 94.00 87 PRO A O 1
ATOM 652 N N . SER A 1 88 ? -6.256 -0.353 16.332 1.00 93.06 88 SER A N 1
ATOM 653 C CA . SER A 1 88 ? -6.668 -1.363 15.345 1.00 93.06 88 SER A CA 1
ATOM 654 C C . SER A 1 88 ? -5.815 -2.632 15.403 1.00 93.06 88 SER A C 1
ATOM 656 O O . SER A 1 88 ? -6.321 -3.731 15.198 1.00 93.06 88 SER A O 1
ATOM 658 N N . SER A 1 89 ? -4.521 -2.509 15.720 1.00 92.94 89 SER A N 1
ATOM 659 C CA . SER A 1 89 ? -3.643 -3.671 15.906 1.00 92.94 89 SER A CA 1
ATOM 660 C C . SER A 1 89 ? -4.049 -4.536 17.096 1.00 92.94 89 SER A C 1
ATOM 662 O O . SER A 1 89 ? -3.971 -5.754 17.011 1.00 92.94 89 SER A O 1
ATOM 664 N N . GLU A 1 90 ? -4.489 -3.921 18.195 1.00 92.69 90 GLU A N 1
ATOM 665 C CA . GLU A 1 90 ? -4.971 -4.663 19.362 1.00 92.69 90 GLU A CA 1
ATOM 666 C C . GLU A 1 90 ? -6.349 -5.271 19.086 1.00 92.69 90 GLU A C 1
ATOM 668 O O . GLU A 1 90 ? -6.597 -6.428 19.433 1.00 92.69 90 GLU A O 1
ATOM 673 N N . PHE A 1 91 ? -7.223 -4.514 18.415 1.00 92.31 91 PHE A N 1
ATOM 674 C CA . PHE A 1 91 ? -8.547 -4.984 18.032 1.00 92.31 91 PHE A CA 1
ATOM 675 C C . PHE A 1 91 ? -8.459 -6.260 17.178 1.00 92.31 91 PHE A C 1
ATOM 677 O O . PHE A 1 91 ? -9.092 -7.266 17.496 1.00 92.31 91 PHE A O 1
ATOM 684 N N . ALA A 1 92 ? -7.589 -6.263 16.162 1.00 91.81 92 ALA A N 1
ATOM 685 C CA . ALA A 1 92 ? -7.391 -7.393 15.253 1.00 91.81 92 ALA A CA 1
ATOM 686 C C . ALA A 1 92 ? -6.938 -8.697 15.929 1.00 91.81 92 ALA A C 1
ATOM 688 O O . ALA A 1 92 ? -7.182 -9.779 15.395 1.00 91.81 92 ALA A O 1
ATOM 689 N N . GLU A 1 93 ? -6.274 -8.616 17.081 1.00 92.00 93 GLU A N 1
ATOM 690 C CA . GLU A 1 93 ? -5.763 -9.790 17.791 1.00 92.00 93 GLU A CA 1
ATOM 691 C C . GLU A 1 93 ? -6.776 -10.385 18.775 1.00 92.00 93 GLU A C 1
ATOM 693 O O . GLU A 1 93 ? -6.687 -11.570 19.107 1.00 92.00 93 GLU A O 1
ATOM 698 N N . ARG A 1 94 ? -7.691 -9.565 19.308 1.00 87.56 94 ARG A N 1
ATOM 699 C CA . ARG A 1 94 ? -8.386 -9.884 20.568 1.00 87.56 94 ARG A CA 1
ATOM 700 C C . ARG A 1 94 ? -9.892 -9.646 20.561 1.00 87.56 94 ARG A C 1
ATOM 702 O O . ARG A 1 94 ? -10.542 -10.104 21.496 1.00 87.56 94 ARG A O 1
ATOM 709 N N . PHE A 1 95 ? -10.428 -8.955 19.559 1.00 87.19 95 PHE A N 1
ATOM 710 C CA . PHE A 1 95 ? -11.820 -8.513 19.536 1.00 87.19 95 PHE A CA 1
ATOM 711 C C . PHE A 1 95 ? -12.585 -9.083 18.337 1.00 87.19 95 PHE A C 1
ATOM 713 O O . PHE A 1 95 ? -12.016 -9.498 17.324 1.00 87.19 95 PHE A O 1
ATOM 720 N N . THR A 1 96 ? -13.905 -9.110 18.473 1.00 88.75 96 THR A N 1
ATOM 721 C CA . THR A 1 96 ? -14.864 -9.624 17.495 1.00 88.75 96 THR A CA 1
ATOM 722 C C . THR A 1 96 ? -15.933 -8.576 17.184 1.00 88.75 96 THR A C 1
ATOM 724 O O . THR A 1 96 ? -15.989 -7.522 17.813 1.00 88.75 96 THR A O 1
ATOM 727 N N . ALA A 1 97 ? -16.803 -8.857 16.212 1.00 88.06 97 ALA A N 1
ATOM 728 C CA . ALA A 1 97 ? -17.913 -7.965 15.874 1.00 88.06 97 ALA A CA 1
ATOM 729 C C . ALA A 1 97 ? -18.864 -7.708 17.056 1.00 88.06 97 ALA A C 1
ATOM 731 O O . ALA A 1 97 ? -19.420 -6.620 17.172 1.00 88.06 97 ALA A O 1
ATOM 732 N N . GLU A 1 98 ? -19.018 -8.684 17.954 1.00 88.06 98 GLU A N 1
ATOM 733 C CA . GLU A 1 98 ? -19.890 -8.593 19.133 1.00 88.06 98 GLU A CA 1
ATOM 734 C C . GLU A 1 98 ? -19.382 -7.578 20.169 1.00 88.06 98 GLU A C 1
ATOM 736 O O . GLU A 1 98 ? -20.158 -7.097 20.995 1.00 88.06 98 GLU A O 1
ATOM 741 N N . ASP A 1 99 ? -18.097 -7.225 20.107 1.00 86.38 99 ASP A N 1
ATOM 742 C CA . ASP A 1 99 ? -17.477 -6.245 20.996 1.00 86.38 99 ASP A CA 1
ATOM 743 C C . ASP A 1 99 ? -17.682 -4.792 20.520 1.00 86.38 99 ASP A C 1
ATOM 745 O O . ASP A 1 99 ? -17.370 -3.853 21.256 1.00 86.38 99 ASP A O 1
ATOM 749 N N . LEU A 1 100 ? -18.212 -4.592 19.306 1.00 87.00 100 LEU A N 1
ATOM 750 C CA . LEU A 1 100 ? -18.458 -3.276 18.713 1.00 87.00 100 LEU A CA 1
ATOM 751 C C . LEU A 1 100 ? -19.890 -2.799 18.938 1.00 87.00 100 LEU A C 1
ATOM 753 O O . LEU A 1 100 ? -20.850 -3.557 18.800 1.00 87.00 100 LEU A O 1
ATOM 757 N N . GLN A 1 101 ? -20.054 -1.499 19.202 1.00 83.75 101 GLN A N 1
ATOM 758 C CA . GLN A 1 101 ? -21.388 -0.898 19.329 1.00 83.75 101 GLN A CA 1
ATOM 759 C C . GLN A 1 101 ? -22.186 -0.970 18.023 1.00 83.75 101 GLN A C 1
ATOM 761 O O . GLN A 1 101 ? -23.397 -1.189 18.064 1.00 83.75 101 GLN A O 1
ATOM 766 N N . GLY A 1 102 ? -21.529 -0.791 16.874 1.00 83.75 102 GLY A N 1
ATOM 767 C CA . GLY A 1 102 ? -22.127 -0.920 15.547 1.00 83.75 102 GLY A CA 1
ATOM 768 C C . GLY A 1 102 ? -22.241 -2.363 15.048 1.00 83.75 102 GLY A C 1
ATOM 769 O O . GLY A 1 102 ? -22.769 -2.583 13.954 1.00 83.75 102 GLY A O 1
ATOM 770 N N . GLY A 1 103 ? -21.786 -3.341 15.840 1.00 89.75 103 GLY A N 1
ATOM 771 C CA . GLY A 1 103 ? -21.865 -4.767 15.536 1.00 89.75 103 GLY A CA 1
ATOM 772 C C . GLY A 1 103 ? -21.170 -5.147 14.226 1.00 89.75 103 GLY A C 1
ATOM 773 O O . GLY A 1 103 ? -20.113 -4.624 13.873 1.00 89.75 103 GLY A O 1
AT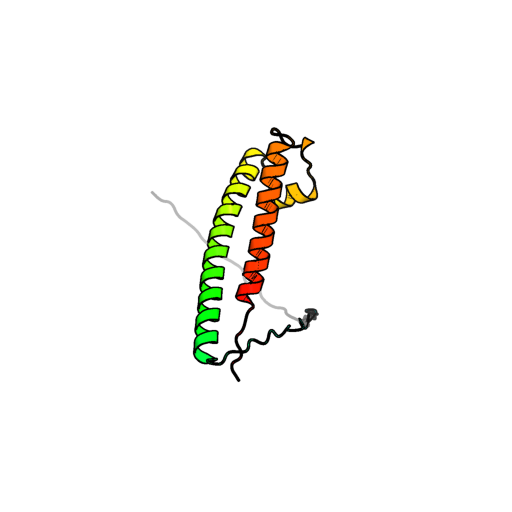OM 774 N N . ASP A 1 104 ? -21.798 -6.054 13.475 1.00 91.62 104 ASP A N 1
ATOM 775 C CA . ASP A 1 104 ? -21.233 -6.642 12.254 1.00 91.62 104 ASP A CA 1
ATOM 776 C C . ASP A 1 104 ? -20.898 -5.622 11.157 1.00 91.62 104 ASP A C 1
ATOM 778 O O . ASP A 1 104 ? -19.923 -5.808 10.430 1.00 91.62 104 ASP A O 1
ATOM 782 N N . LEU A 1 105 ? -21.688 -4.552 11.009 1.00 92.56 105 LEU A N 1
ATOM 783 C CA . LEU A 1 105 ? -21.454 -3.561 9.954 1.00 92.56 105 LEU A CA 1
ATOM 784 C C . LEU A 1 105 ? -20.157 -2.792 10.211 1.00 92.56 105 LEU A C 1
ATOM 786 O O . LEU A 1 105 ? -19.293 -2.735 9.339 1.00 92.56 105 LEU A O 1
ATOM 790 N N . GLU A 1 106 ? -20.014 -2.263 11.426 1.00 92.00 106 GLU A N 1
ATOM 791 C CA . GLU A 1 106 ? -18.807 -1.552 11.849 1.00 92.00 106 GLU A CA 1
ATOM 792 C C . GLU A 1 106 ? -17.582 -2.468 11.773 1.00 92.00 106 GLU A C 1
ATOM 794 O O . GLU A 1 106 ? -16.528 -2.063 11.283 1.00 92.00 106 GLU A O 1
ATOM 799 N N . TYR A 1 107 ? -17.735 -3.733 12.177 1.00 93.69 107 TYR A N 1
ATOM 800 C CA . TYR A 1 107 ? -16.671 -4.725 12.077 1.00 93.69 107 TYR A CA 1
ATOM 801 C C . TYR A 1 107 ? -16.193 -4.935 10.638 1.00 93.69 107 TYR A C 1
ATOM 803 O O . TYR A 1 107 ? -14.989 -4.958 10.383 1.00 93.69 107 TYR A O 1
ATOM 811 N N . VAL A 1 108 ? -17.120 -5.113 9.692 1.00 94.12 108 VAL A N 1
ATOM 812 C CA . VAL A 1 108 ? -16.787 -5.361 8.282 1.00 94.12 108 VAL A CA 1
ATOM 813 C C . VAL A 1 108 ? -16.106 -4.146 7.658 1.00 94.12 108 VAL A C 1
ATOM 815 O O . VAL A 1 108 ? -15.121 -4.312 6.934 1.00 94.12 108 VAL A O 1
ATOM 818 N N . GLU A 1 109 ? -16.598 -2.941 7.949 1.00 93.44 109 GLU A N 1
ATOM 819 C CA . GLU A 1 109 ? -15.987 -1.692 7.488 1.00 93.44 109 GLU A CA 1
ATOM 820 C C . GLU A 1 109 ? -14.559 -1.549 8.026 1.00 93.44 109 GLU A C 1
ATOM 822 O O . GLU A 1 109 ? -13.616 -1.383 7.248 1.00 93.44 109 GLU A O 1
ATOM 827 N N . TRP A 1 110 ? -14.379 -1.709 9.340 1.00 95.69 110 TRP A N 1
ATOM 828 C CA . TRP A 1 110 ? -13.065 -1.647 9.974 1.00 95.69 110 TRP A CA 1
ATOM 829 C C . TRP A 1 110 ? -12.103 -2.712 9.431 1.00 95.69 110 TRP A C 1
ATOM 831 O O . TRP A 1 110 ? -10.978 -2.387 9.052 1.00 95.69 110 TRP A O 1
ATOM 841 N N . MET A 1 111 ? -12.535 -3.974 9.345 1.00 95.19 111 MET A N 1
ATOM 842 C CA . MET A 1 111 ? -11.693 -5.078 8.875 1.00 95.19 111 MET A CA 1
ATOM 843 C C . MET A 1 111 ? -11.227 -4.842 7.436 1.00 95.19 111 MET A C 1
ATOM 845 O O . MET A 1 111 ? -10.062 -5.087 7.114 1.00 95.19 111 MET A O 1
ATOM 849 N N . GLY A 1 112 ? -12.120 -4.344 6.575 1.00 95.75 112 GLY A N 1
ATOM 850 C CA . GLY A 1 112 ? -11.787 -3.994 5.197 1.00 95.75 112 GLY A CA 1
ATOM 851 C C . GLY A 1 112 ? -10.703 -2.919 5.122 1.00 95.75 112 GLY A C 1
ATOM 852 O O . GLY A 1 112 ? -9.704 -3.097 4.421 1.00 95.75 112 GLY A O 1
ATOM 853 N N . GLU A 1 113 ? -10.856 -1.837 5.887 1.00 97.06 113 GLU A N 1
ATOM 854 C CA . GLU A 1 113 ? -9.864 -0.756 5.945 1.00 97.06 113 GLU A CA 1
ATOM 855 C C . GLU A 1 113 ? -8.534 -1.218 6.560 1.00 97.06 113 GLU A C 1
ATOM 857 O O . GLU A 1 113 ? -7.459 -0.865 6.068 1.00 97.06 113 GLU A O 1
ATOM 862 N N . TYR A 1 114 ? -8.579 -2.066 7.590 1.00 97.31 114 TYR A N 1
ATOM 863 C CA . TYR A 1 114 ? -7.382 -2.585 8.250 1.00 97.31 114 TYR A CA 1
ATOM 864 C C . TYR A 1 114 ? -6.566 -3.487 7.318 1.00 97.31 114 TYR A C 1
ATOM 866 O O . TYR A 1 114 ? -5.352 -3.313 7.176 1.00 97.31 114 TYR A O 1
ATOM 874 N N . GLN A 1 115 ? -7.231 -4.406 6.614 1.00 96.75 115 GLN A N 1
ATOM 875 C CA . GLN A 1 115 ? -6.586 -5.258 5.614 1.00 96.75 115 GLN A CA 1
ATOM 876 C C . GLN A 1 115 ? -6.016 -4.432 4.460 1.00 96.75 115 GLN A C 1
ATOM 878 O O . GLN A 1 115 ? -4.876 -4.657 4.042 1.00 96.75 115 GLN A O 1
ATOM 883 N N . LEU A 1 116 ? -6.768 -3.441 3.972 1.00 97.75 116 LEU A N 1
ATOM 884 C CA . LEU A 1 116 ? -6.291 -2.523 2.941 1.00 97.75 116 LEU A CA 1
ATOM 885 C C . LEU A 1 116 ? -5.012 -1.806 3.392 1.00 97.75 116 LEU A C 1
ATOM 887 O O . LEU A 1 116 ? -4.022 -1.806 2.659 1.00 97.75 116 LEU A O 1
ATOM 891 N N . PHE A 1 117 ? -4.998 -1.246 4.601 1.00 98.25 117 PHE A N 1
ATOM 892 C CA . PHE A 1 117 ? -3.829 -0.573 5.164 1.00 98.25 117 PHE A CA 1
ATOM 893 C C . PHE A 1 117 ? -2.603 -1.497 5.222 1.00 98.25 117 PHE A C 1
ATOM 895 O O . PHE A 1 117 ? -1.522 -1.123 4.755 1.00 98.25 117 PHE A O 1
ATOM 902 N N . GLN A 1 118 ? -2.766 -2.730 5.715 1.00 97.94 118 GLN A N 1
ATOM 903 C CA . GLN A 1 118 ? -1.679 -3.712 5.762 1.00 97.94 118 GLN A CA 1
ATOM 904 C C . GLN A 1 118 ? -1.147 -4.062 4.366 1.00 97.94 118 GLN A C 1
ATOM 906 O O . GLN A 1 118 ? 0.070 -4.080 4.152 1.00 97.94 118 GLN A O 1
ATOM 911 N N . HIS A 1 119 ? -2.035 -4.289 3.397 1.00 97.94 119 HIS A N 1
ATOM 912 C CA . HIS A 1 119 ? -1.644 -4.574 2.018 1.00 97.94 119 HIS A CA 1
ATOM 913 C C . HIS A 1 119 ? -0.902 -3.404 1.368 1.00 97.94 119 HIS A C 1
ATOM 915 O O . HIS A 1 119 ? 0.092 -3.611 0.671 1.00 97.94 119 HIS A O 1
ATOM 921 N N . LEU A 1 120 ? -1.335 -2.167 1.616 1.00 98.56 120 LEU A N 1
ATOM 922 C CA . LEU A 1 120 ? -0.656 -0.983 1.099 1.00 98.56 120 LEU A CA 1
ATOM 923 C C . LEU A 1 120 ? 0.758 -0.838 1.676 1.00 98.56 120 LEU A C 1
ATOM 925 O O . LEU A 1 120 ? 1.684 -0.533 0.925 1.00 98.56 120 LEU A O 1
ATOM 929 N N . LEU A 1 121 ? 0.957 -1.104 2.973 1.00 98.31 121 LEU A N 1
ATOM 930 C CA . LEU A 1 121 ? 2.289 -1.094 3.589 1.00 98.31 121 LEU A CA 1
ATOM 931 C C . LEU A 1 121 ? 3.218 -2.148 2.972 1.00 98.31 121 LEU A C 1
ATOM 933 O O . LEU A 1 121 ? 4.372 -1.845 2.658 1.00 98.31 121 LEU A O 1
ATOM 937 N N . GLN A 1 122 ? 2.713 -3.365 2.755 1.00 97.88 122 GLN A N 1
ATOM 938 C CA . GLN A 1 122 ? 3.463 -4.441 2.100 1.00 97.88 122 GLN A CA 1
ATOM 939 C C . GLN A 1 122 ? 3.850 -4.061 0.665 1.00 97.88 122 GLN A C 1
ATOM 941 O O . GLN A 1 122 ? 5.015 -4.185 0.281 1.00 97.88 122 GLN A O 1
ATOM 946 N N . ASN A 1 123 ? 2.898 -3.535 -0.109 1.00 97.88 123 ASN A N 1
ATOM 947 C CA . ASN A 1 123 ? 3.136 -3.094 -1.482 1.00 97.88 123 ASN A CA 1
ATOM 948 C C . ASN A 1 123 ? 4.135 -1.937 -1.542 1.00 97.88 123 ASN A C 1
ATOM 950 O O . ASN A 1 123 ? 5.032 -1.946 -2.382 1.00 97.88 123 ASN A O 1
ATOM 954 N N . LEU A 1 124 ? 4.033 -0.962 -0.636 1.00 98.50 124 LEU A N 1
ATOM 955 C CA . LEU A 1 124 ? 4.976 0.151 -0.569 1.00 98.50 124 LEU A CA 1
ATOM 956 C C . LEU A 1 124 ? 6.400 -0.339 -0.287 1.00 98.50 124 LEU A C 1
ATOM 958 O O . LEU A 1 124 ? 7.344 0.117 -0.935 1.00 98.50 124 LEU A O 1
ATOM 962 N N . ALA A 1 125 ? 6.555 -1.269 0.659 1.00 97.00 125 ALA A N 1
ATOM 963 C CA . ALA A 1 125 ? 7.845 -1.871 0.976 1.00 97.00 125 ALA A CA 1
ATOM 964 C C . ALA A 1 125 ? 8.428 -2.617 -0.235 1.00 97.00 125 ALA A C 1
ATOM 966 O O . ALA A 1 125 ? 9.596 -2.416 -0.573 1.00 97.00 125 ALA A O 1
ATOM 967 N N . LEU A 1 126 ? 7.603 -3.406 -0.933 1.00 95.00 126 LEU A N 1
ATOM 968 C CA . LEU A 1 126 ? 7.994 -4.096 -2.161 1.00 95.00 126 LEU A CA 1
ATOM 969 C C . LEU A 1 126 ? 8.456 -3.105 -3.236 1.00 95.00 126 LEU A C 1
ATOM 971 O O . LEU A 1 126 ? 9.568 -3.231 -3.742 1.00 95.00 126 LEU A O 1
ATOM 975 N N . LEU A 1 127 ? 7.647 -2.092 -3.551 1.00 96.31 127 LEU A N 1
ATOM 976 C CA . LEU A 1 127 ? 7.954 -1.104 -4.589 1.00 96.31 127 LEU A CA 1
ATOM 977 C C . LEU A 1 127 ? 9.244 -0.331 -4.289 1.00 96.31 127 LEU A C 1
ATOM 979 O O . LEU A 1 127 ? 10.044 -0.103 -5.194 1.00 96.31 127 LEU A O 1
ATOM 983 N N . LYS A 1 128 ? 9.475 0.034 -3.021 1.00 95.81 128 LYS A N 1
ATOM 984 C CA . LYS A 1 128 ? 10.707 0.711 -2.581 1.00 95.81 128 LYS A CA 1
ATOM 985 C C . LYS A 1 128 ? 11.941 -0.194 -2.605 1.00 95.81 128 LYS A C 1
ATOM 987 O O . LYS A 1 128 ? 13.053 0.322 -2.635 1.00 95.81 128 LYS A O 1
ATOM 992 N N . SER A 1 129 ? 11.759 -1.515 -2.596 1.00 93.06 129 SER A N 1
ATOM 993 C CA . SER A 1 129 ? 12.857 -2.484 -2.692 1.00 93.06 129 SER A CA 1
ATOM 994 C C . SER A 1 129 ? 13.315 -2.762 -4.129 1.00 93.06 129 SER A C 1
ATOM 996 O O . SER A 1 129 ? 14.372 -3.362 -4.319 1.00 93.06 129 SER A O 1
ATOM 998 N N . LEU A 1 130 ? 12.547 -2.330 -5.139 1.00 91.75 130 LEU A N 1
ATOM 999 C CA . LEU A 1 130 ? 12.867 -2.580 -6.542 1.00 91.75 130 LEU A CA 1
ATOM 1000 C C . LEU A 1 130 ? 14.140 -1.837 -6.962 1.00 91.75 130 LEU A C 1
ATOM 1002 O O . LEU A 1 130 ? 14.267 -0.624 -6.788 1.00 91.75 130 LEU A O 1
ATOM 1006 N N . THR A 1 131 ? 15.054 -2.566 -7.594 1.00 86.94 131 THR A N 1
ATOM 1007 C CA . THR A 1 131 ? 16.259 -2.026 -8.222 1.00 86.94 131 THR A CA 1
ATOM 1008 C C . THR A 1 131 ? 16.272 -2.385 -9.704 1.00 86.94 131 THR A C 1
ATOM 1010 O O . THR A 1 131 ? 15.788 -3.440 -10.111 1.00 86.94 131 THR A O 1
ATOM 1013 N N . TYR A 1 132 ? 16.802 -1.481 -10.527 1.00 83.38 132 TYR A N 1
ATOM 1014 C CA . TYR A 1 132 ? 16.922 -1.681 -11.968 1.00 83.38 132 TYR A CA 1
ATOM 1015 C C . TYR A 1 132 ? 18.372 -2.003 -12.304 1.00 83.38 132 TYR A C 1
ATOM 1017 O O . TYR A 1 132 ? 19.269 -1.229 -11.967 1.00 83.38 132 TYR A O 1
ATOM 1025 N N . VAL A 1 133 ? 18.589 -3.120 -12.992 1.00 77.19 133 VAL A N 1
ATOM 1026 C CA . VAL A 1 133 ? 19.885 -3.485 -13.564 1.00 77.19 133 VAL A CA 1
ATOM 1027 C C . VAL A 1 133 ? 19.729 -3.426 -15.079 1.00 77.19 133 VAL A C 1
ATOM 1029 O O . VAL A 1 133 ? 18.900 -4.132 -15.646 1.00 77.19 133 VAL A O 1
ATOM 1032 N N . ALA A 1 134 ? 20.460 -2.517 -15.721 1.00 66.69 134 ALA A N 1
ATOM 1033 C CA . ALA A 1 134 ? 20.573 -2.467 -17.172 1.00 66.69 134 ALA A CA 1
ATOM 1034 C C . ALA A 1 134 ? 21.908 -3.116 -17.552 1.00 66.69 134 ALA A C 1
ATOM 1036 O O . ALA A 1 134 ? 22.951 -2.644 -17.094 1.00 66.69 134 ALA A O 1
ATOM 1037 N N . GLU A 1 135 ? 21.854 -4.196 -18.331 1.00 59.22 135 GLU A N 1
ATOM 1038 C CA . GLU A 1 135 ? 23.024 -4.813 -18.974 1.00 59.22 135 GLU A CA 1
ATOM 1039 C C . GLU A 1 135 ? 23.335 -4.157 -20.324 1.00 59.22 135 GLU A C 1
ATOM 1041 O O . GLU A 1 135 ? 22.373 -3.815 -21.058 1.00 59.22 135 GLU A O 1
#